Protein AF-A0AAJ2PEY5-F1 (afdb_monomer)

Secondary structure (DSSP, 8-state):
------SGGGEEEEEEEEE-TTS-EEEEEEETTTTEEEEEEE-TTS-EEEEEEEEE--HHHHHHHHHHHHHTTGGGS-EEETTSTTGGG-SEEEEEEEETTTTEEEEEEE-GGGS-HHHHHHHHHHHHHHHT------GGG--

pLDDT: mean 86.22, std 10.52, range [52.69, 97.69]

Foldseek 3Di:
DPDFDLDLVFWAKKWFKFAAPQQKIKIWIAGLPQQFIKIFTADNVRHGPDMDPTHGFDNVLSVVLSVVCVVVVVSVWDWDWPPDPPQVVARMKIWGDQDPVVNDITIIGHHLVRDDLVVSVVNLVSSCVRHVDDPDDGPSNVD

Structure (mmCIF, N/CA/C/O backbone):
data_AF-A0AAJ2PEY5-F1
#
_entry.id   AF-A0AAJ2PEY5-F1
#
loop_
_atom_site.group_PDB
_atom_site.id
_atom_site.type_symbol
_atom_site.label_atom_id
_atom_site.label_alt_id
_atom_site.label_comp_id
_atom_site.label_asym_id
_atom_site.label_entity_id
_atom_site.label_seq_id
_atom_site.pdbx_PDB_ins_code
_atom_site.Cartn_x
_atom_si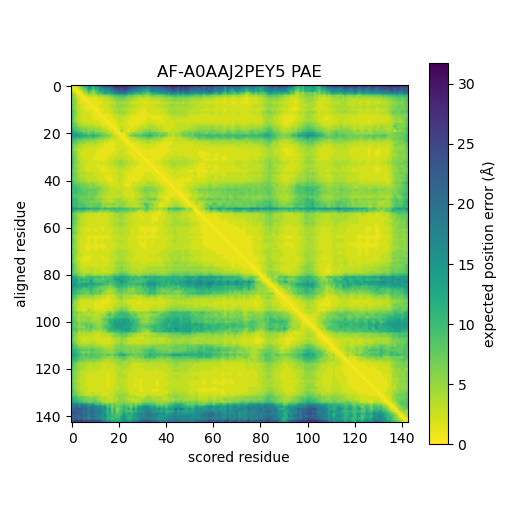te.Cartn_y
_atom_site.Cartn_z
_atom_site.occupancy
_atom_site.B_iso_or_equiv
_atom_site.auth_seq_id
_atom_site.auth_comp_id
_atom_site.auth_asym_id
_atom_site.auth_atom_id
_atom_site.pdbx_PDB_model_num
ATOM 1 N N . MET A 1 1 ? -7.067 25.158 11.181 1.00 53.16 1 MET A N 1
ATOM 2 C CA . MET A 1 1 ? -6.354 24.013 10.589 1.00 53.16 1 MET A CA 1
ATOM 3 C C . MET A 1 1 ? -6.622 22.806 11.456 1.00 53.16 1 MET A C 1
ATOM 5 O O . MET A 1 1 ? -6.300 22.853 12.639 1.00 53.16 1 MET A O 1
ATOM 9 N N . LYS A 1 2 ? -7.263 21.782 10.895 1.00 57.94 2 LYS A N 1
ATOM 10 C CA . LYS A 1 2 ? -7.335 20.458 11.515 1.00 57.94 2 LYS A CA 1
ATOM 11 C C . LYS A 1 2 ? -5.897 19.945 11.623 1.00 57.94 2 LYS A C 1
ATOM 13 O O . LYS A 1 2 ? -5.113 20.120 10.694 1.00 57.94 2 LYS A O 1
ATOM 18 N N . GLN A 1 3 ? -5.513 19.429 12.781 1.00 60.41 3 GLN A N 1
ATOM 19 C CA . GLN A 1 3 ? -4.195 18.831 12.939 1.00 60.41 3 GLN A CA 1
ATOM 20 C C . GLN A 1 3 ? -4.294 17.393 12.437 1.00 60.41 3 GLN A C 1
ATOM 22 O O . GLN A 1 3 ? -4.991 16.586 13.045 1.00 60.41 3 GLN A O 1
ATOM 27 N N . PHE A 1 4 ? -3.643 17.092 11.315 1.00 79.38 4 PHE A N 1
ATOM 28 C CA . PHE A 1 4 ? -3.563 15.729 10.801 1.00 79.38 4 PHE A CA 1
ATOM 29 C C . PHE A 1 4 ? -2.598 14.929 11.668 1.00 79.38 4 PHE A C 1
ATOM 31 O O . PHE A 1 4 ? -1.398 15.209 11.720 1.00 79.38 4 PHE A O 1
ATOM 38 N N . GLU A 1 5 ? -3.141 13.982 12.427 1.00 85.94 5 GLU A N 1
ATOM 39 C CA . GLU A 1 5 ? -2.348 13.151 13.320 1.00 85.94 5 GLU A CA 1
ATOM 40 C C . GLU A 1 5 ? -1.791 11.951 12.550 1.00 85.94 5 GLU A C 1
ATOM 42 O O . GLU A 1 5 ? -2.539 11.175 11.952 1.00 85.94 5 GLU A O 1
ATOM 47 N N . ARG A 1 6 ? -0.464 11.805 12.569 1.00 89.50 6 ARG A N 1
ATOM 48 C CA . ARG A 1 6 ? 0.267 10.730 11.892 1.00 89.50 6 ARG A CA 1
ATOM 49 C C . ARG A 1 6 ? 0.209 9.442 12.718 1.00 89.50 6 ARG A C 1
ATOM 51 O O . ARG A 1 6 ? 1.172 9.086 13.397 1.00 89.50 6 ARG A O 1
ATOM 58 N N . ILE A 1 7 ? -0.943 8.778 12.680 1.00 92.69 7 ILE A N 1
ATOM 59 C CA . ILE A 1 7 ? -1.238 7.508 13.363 1.00 92.69 7 ILE A CA 1
ATOM 60 C C . ILE A 1 7 ? -1.829 6.490 12.386 1.00 92.69 7 ILE A C 1
ATOM 62 O O . ILE A 1 7 ? -2.403 6.850 11.361 1.00 92.69 7 ILE A O 1
ATOM 66 N N . TYR A 1 8 ? -1.704 5.201 12.706 1.00 93.12 8 TYR A N 1
ATOM 67 C CA . TYR A 1 8 ? -2.114 4.112 11.813 1.00 93.12 8 TYR A CA 1
ATOM 68 C C . TYR A 1 8 ? -3.613 4.081 11.534 1.00 93.12 8 TYR A C 1
ATOM 70 O O . TYR A 1 8 ? -4.026 3.566 10.500 1.00 93.12 8 TYR A O 1
ATOM 78 N N . GLU A 1 9 ? -4.426 4.592 12.449 1.00 91.19 9 GLU A N 1
ATOM 79 C CA . GLU A 1 9 ? -5.874 4.714 12.312 1.00 91.19 9 GLU A CA 1
ATOM 80 C C . GLU A 1 9 ? -6.259 5.764 11.264 1.00 91.19 9 GLU A C 1
ATOM 82 O O . GLU A 1 9 ? -7.289 5.603 10.618 1.00 91.19 9 GLU A O 1
ATOM 87 N N . ASN A 1 10 ? -5.397 6.760 11.046 1.00 91.75 10 ASN A N 1
ATOM 88 C CA . ASN A 1 10 ? -5.580 7.822 10.058 1.00 91.75 10 ASN A CA 1
ATOM 89 C C . ASN A 1 10 ? -4.883 7.525 8.727 1.00 91.75 10 ASN A C 1
ATOM 91 O O . ASN A 1 10 ? -4.872 8.391 7.868 1.00 91.75 10 ASN A O 1
ATOM 95 N N . LEU A 1 11 ? -4.255 6.354 8.552 1.00 93.38 11 LEU A N 1
ATOM 96 C CA . LEU A 1 11 ? -3.744 5.966 7.236 1.00 93.38 11 LEU A CA 1
ATOM 97 C C . LEU A 1 11 ? -4.926 5.752 6.288 1.00 93.38 11 LEU A C 1
ATOM 99 O O . LEU A 1 11 ? -5.774 4.891 6.550 1.00 93.38 11 LEU A O 1
ATOM 103 N N . ASP A 1 12 ? -4.952 6.493 5.192 1.00 92.19 12 ASP A N 1
ATOM 104 C CA . ASP A 1 12 ? -6.065 6.488 4.245 1.00 92.19 12 ASP A CA 1
ATOM 105 C C . ASP A 1 12 ? -5.724 5.646 3.024 1.00 92.19 12 ASP A C 1
ATOM 107 O O . ASP A 1 12 ? -6.488 4.754 2.652 1.00 92.19 12 ASP A O 1
ATOM 111 N N . LEU A 1 13 ? -4.537 5.864 2.460 1.00 93.12 13 LEU A N 1
ATOM 112 C CA . LEU A 1 13 ? -4.083 5.231 1.231 1.00 93.12 13 LEU A CA 1
ATOM 113 C C . LEU A 1 13 ? -2.696 4.613 1.408 1.00 93.12 13 LEU A C 1
ATOM 115 O O . LEU A 1 13 ? -1.821 5.192 2.050 1.00 93.12 13 LEU A O 1
ATOM 119 N N . ILE A 1 14 ? -2.483 3.462 0.777 1.00 95.00 14 ILE A N 1
ATOM 120 C CA . ILE A 1 14 ? -1.162 2.894 0.504 1.00 95.00 14 ILE A CA 1
ATOM 121 C C . ILE A 1 14 ? -1.025 2.746 -1.006 1.00 95.00 14 ILE A C 1
ATOM 123 O O . ILE A 1 14 ? -1.889 2.147 -1.642 1.00 95.00 14 ILE A O 1
ATOM 127 N N . ILE A 1 15 ? 0.065 3.253 -1.567 1.00 93.25 15 ILE A N 1
ATOM 128 C CA . ILE A 1 15 ? 0.450 3.044 -2.960 1.00 93.25 15 ILE A CA 1
ATOM 129 C C . ILE A 1 15 ? 1.767 2.288 -2.955 1.00 93.25 15 ILE A C 1
ATOM 131 O O . ILE A 1 15 ? 2.765 2.750 -2.404 1.00 93.25 15 ILE A O 1
ATOM 135 N N . PHE A 1 16 ? 1.759 1.117 -3.568 1.00 91.62 16 PHE A N 1
ATOM 136 C CA . PHE A 1 16 ? 2.943 0.307 -3.765 1.00 91.62 16 PHE A CA 1
ATOM 137 C C . PHE A 1 16 ? 3.278 0.278 -5.244 1.00 91.62 16 PHE A C 1
ATOM 139 O O . PHE A 1 16 ? 2.477 -0.199 -6.051 1.00 91.62 16 PHE A O 1
ATOM 146 N N . ARG A 1 17 ? 4.465 0.765 -5.586 1.00 88.69 17 ARG A N 1
ATOM 147 C CA . ARG A 1 17 ? 4.983 0.734 -6.945 1.00 88.69 17 ARG A CA 1
ATOM 148 C C . ARG A 1 17 ? 6.069 -0.317 -7.055 1.00 88.69 17 ARG A C 1
ATOM 150 O O . ARG A 1 17 ? 6.977 -0.380 -6.227 1.00 88.69 17 ARG A O 1
ATOM 157 N N . ALA A 1 18 ? 5.996 -1.110 -8.113 1.00 85.50 18 ALA A N 1
ATOM 158 C CA . ALA A 1 18 ? 7.030 -2.072 -8.424 1.00 85.50 18 ALA A CA 1
ATOM 159 C C . ALA A 1 18 ? 7.388 -2.046 -9.908 1.00 85.50 18 ALA A C 1
ATOM 161 O O . ALA A 1 18 ? 6.529 -2.222 -10.771 1.00 85.50 18 ALA A O 1
ATOM 162 N N . ASP A 1 19 ? 8.674 -1.851 -10.189 1.00 84.12 19 ASP A N 1
ATOM 163 C CA . ASP A 1 19 ? 9.200 -1.810 -11.549 1.00 84.12 19 ASP A CA 1
ATOM 164 C C . ASP A 1 19 ? 9.690 -3.206 -11.988 1.00 84.12 19 ASP A C 1
ATOM 166 O O . ASP A 1 19 ? 10.404 -3.922 -11.269 1.00 84.12 19 ASP A O 1
ATOM 170 N N . TYR A 1 20 ? 9.295 -3.606 -13.194 1.00 80.56 20 TYR A N 1
ATOM 171 C CA . TYR A 1 20 ? 9.685 -4.852 -13.848 1.00 80.56 20 TYR A CA 1
ATOM 172 C C . TYR A 1 20 ? 11.070 -4.749 -14.502 1.00 80.56 20 TYR A C 1
ATOM 174 O O . TYR A 1 20 ? 11.636 -3.668 -14.713 1.00 80.56 20 TYR A O 1
ATOM 182 N N . ILE A 1 21 ? 11.629 -5.905 -14.882 1.00 73.50 21 ILE A N 1
ATOM 183 C CA . ILE A 1 21 ? 12.924 -5.964 -15.571 1.00 73.50 21 ILE A CA 1
ATOM 184 C C . ILE A 1 21 ? 12.853 -5.272 -16.938 1.00 73.50 21 ILE A C 1
ATOM 186 O O . ILE A 1 21 ? 13.780 -4.600 -17.402 1.00 73.50 21 ILE A O 1
ATOM 190 N N . GLU A 1 22 ? 11.721 -5.392 -17.599 1.00 78.25 22 GLU A N 1
ATOM 191 C CA . GLU A 1 22 ? 11.517 -4.875 -18.936 1.00 78.25 22 GLU A CA 1
ATOM 192 C C . GLU A 1 22 ? 11.374 -3.344 -18.967 1.00 78.25 22 GLU A C 1
ATOM 194 O O . GLU A 1 22 ? 11.420 -2.770 -20.058 1.00 78.25 22 GLU A O 1
ATOM 199 N N . GLY A 1 23 ? 11.283 -2.686 -17.803 1.00 79.44 23 GLY A N 1
ATOM 200 C CA . GLY A 1 23 ? 11.075 -1.242 -17.647 1.00 79.44 23 GLY A CA 1
ATOM 201 C C . GLY A 1 23 ? 9.605 -0.833 -17.549 1.00 79.44 23 GLY A C 1
ATOM 202 O O . GLY A 1 23 ? 9.320 0.354 -17.475 1.00 79.44 23 GLY A O 1
ATOM 203 N N . GLU A 1 24 ? 8.694 -1.802 -17.580 1.00 87.44 24 GLU A N 1
ATOM 204 C CA . GLU A 1 24 ? 7.283 -1.638 -17.214 1.00 87.44 24 GLU A CA 1
ATOM 205 C C . GLU A 1 24 ? 7.161 -1.516 -15.693 1.00 87.44 24 GLU A C 1
ATOM 207 O O . GLU A 1 24 ? 8.098 -1.854 -14.963 1.00 87.44 24 GLU A O 1
ATOM 212 N N . SER A 1 25 ? 6.005 -1.103 -15.189 1.00 88.38 25 SER A N 1
ATOM 213 C CA . SER A 1 25 ? 5.751 -1.087 -13.749 1.00 88.38 25 SER A CA 1
ATOM 214 C C . SER A 1 25 ? 4.301 -1.401 -13.421 1.00 88.38 25 SER A C 1
ATOM 216 O O . SER A 1 25 ? 3.420 -1.394 -14.281 1.00 88.38 25 SER A O 1
ATOM 218 N N . VAL A 1 26 ? 4.056 -1.727 -12.159 1.00 90.56 26 VAL A N 1
ATOM 219 C CA . VAL A 1 26 ? 2.708 -1.818 -11.613 1.00 90.56 26 VAL A CA 1
ATOM 220 C C . VAL A 1 26 ? 2.591 -0.923 -10.393 1.00 90.56 26 VAL A C 1
ATOM 222 O O . VAL A 1 26 ? 3.503 -0.856 -9.566 1.00 90.56 26 VAL A O 1
ATOM 225 N N . GLU A 1 27 ? 1.450 -0.263 -10.274 1.00 92.00 27 GLU A N 1
ATOM 226 C CA . GLU A 1 27 ? 1.041 0.453 -9.076 1.00 92.00 27 GLU A CA 1
ATOM 227 C C . GLU A 1 27 ? -0.182 -0.227 -8.476 1.00 92.00 27 GLU A C 1
ATOM 229 O O . GLU A 1 27 ? -1.211 -0.404 -9.129 1.00 92.00 27 GLU A O 1
ATOM 234 N N . VAL A 1 28 ? -0.056 -0.631 -7.217 1.00 93.75 28 VAL A N 1
ATOM 235 C CA . VAL A 1 28 ? -1.149 -1.157 -6.408 1.00 93.75 28 VAL A CA 1
ATOM 236 C C . VAL A 1 28 ? -1.534 -0.082 -5.415 1.00 93.75 28 VAL A C 1
ATOM 238 O O . VAL A 1 28 ? -0.769 0.247 -4.511 1.00 93.75 28 VAL A O 1
ATOM 241 N N . VAL A 1 29 ? -2.734 0.454 -5.580 1.00 94.31 29 VAL A N 1
ATOM 242 C CA . VAL A 1 29 ? -3.285 1.492 -4.714 1.00 94.31 29 VAL A CA 1
ATOM 243 C C . VAL A 1 29 ? -4.371 0.862 -3.856 1.00 94.31 29 VAL A C 1
ATOM 245 O O . VAL A 1 29 ? -5.280 0.208 -4.362 1.00 94.31 29 VAL A O 1
ATOM 248 N N . VAL A 1 30 ? -4.284 1.055 -2.547 1.00 96.00 30 VAL A N 1
ATOM 249 C CA . VAL A 1 30 ? -5.181 0.479 -1.547 1.00 96.00 30 VAL A CA 1
ATOM 250 C C . VAL A 1 30 ? -5.738 1.603 -0.687 1.00 96.00 30 VAL A C 1
ATOM 252 O O . VAL A 1 30 ? -4.995 2.201 0.089 1.00 96.00 30 VAL A O 1
ATOM 255 N N . SER A 1 31 ? -7.048 1.844 -0.769 1.00 94.75 31 SER A N 1
ATOM 256 C CA . SER A 1 31 ? -7.755 2.669 0.212 1.00 94.75 31 SER A CA 1
ATOM 257 C C . SER A 1 31 ? -8.070 1.821 1.440 1.00 94.75 31 SER A C 1
ATOM 259 O O . SER A 1 31 ? -8.867 0.876 1.406 1.00 94.75 31 SER A O 1
ATOM 261 N N . LEU A 1 32 ? -7.410 2.148 2.548 1.00 95.06 32 LEU A N 1
ATOM 262 C CA . LEU A 1 32 ? -7.633 1.532 3.849 1.00 95.06 32 LEU A CA 1
ATOM 263 C C . LEU A 1 32 ? -8.848 2.133 4.567 1.00 95.06 32 LEU A C 1
ATOM 265 O O . LEU A 1 32 ? -9.328 1.522 5.529 1.00 95.06 32 LEU A O 1
ATOM 269 N N . ASN A 1 33 ? -9.302 3.322 4.160 1.00 91.38 33 ASN A N 1
ATOM 270 C CA . ASN A 1 33 ? -10.489 3.973 4.713 1.00 91.38 33 ASN A CA 1
ATOM 271 C C . ASN A 1 33 ? -11.769 3.515 3.995 1.00 91.38 33 ASN A C 1
ATOM 273 O O . ASN A 1 33 ? -12.722 3.089 4.645 1.00 91.38 33 ASN A O 1
ATOM 277 N N . ASP A 1 34 ? -11.748 3.487 2.661 1.00 92.81 34 ASP A N 1
ATOM 278 C CA . ASP A 1 34 ? -12.911 3.125 1.835 1.00 92.81 34 ASP A CA 1
ATOM 279 C C . ASP A 1 34 ? -12.955 1.638 1.465 1.00 92.81 34 ASP A C 1
ATOM 281 O O . ASP A 1 34 ? -13.900 1.166 0.833 1.00 92.81 34 ASP A O 1
ATOM 285 N N . TYR A 1 35 ? -11.938 0.877 1.878 1.00 95.31 35 TYR A N 1
ATOM 286 C CA . TYR A 1 35 ? -11.848 -0.570 1.697 1.00 95.31 35 TYR A CA 1
ATOM 287 C C . TYR A 1 35 ? -11.929 -1.001 0.226 1.00 95.31 35 TYR A C 1
ATOM 289 O O . TYR A 1 35 ? -12.678 -1.918 -0.113 1.00 95.31 35 TYR A O 1
ATOM 297 N N . TYR A 1 36 ? -11.139 -0.386 -0.649 1.00 95.88 36 TYR A N 1
ATOM 298 C CA . TYR A 1 36 ? -10.997 -0.821 -2.040 1.00 95.88 36 TYR A CA 1
ATOM 299 C C . TYR A 1 36 ? -9.533 -0.820 -2.476 1.00 95.88 36 TYR A C 1
ATOM 301 O O . TYR A 1 36 ? -8.685 -0.189 -1.846 1.00 95.88 36 TYR A O 1
ATOM 309 N N . TYR A 1 37 ? -9.240 -1.518 -3.568 1.00 96.31 37 TYR A N 1
ATOM 310 C CA . TYR A 1 37 ? -7.968 -1.391 -4.269 1.00 96.31 37 TYR A CA 1
ATOM 311 C C . TYR A 1 37 ? -8.170 -1.124 -5.756 1.00 96.31 37 TYR A C 1
ATOM 313 O O . TYR A 1 37 ? -9.232 -1.403 -6.320 1.00 96.31 37 TYR A O 1
ATOM 321 N N . LEU A 1 38 ? -7.118 -0.616 -6.383 1.00 94.88 38 LEU A N 1
ATOM 322 C CA . LEU A 1 38 ? -6.930 -0.635 -7.823 1.00 94.88 38 LEU A CA 1
ATOM 323 C C . LEU A 1 38 ? -5.500 -1.076 -8.149 1.00 94.88 38 LEU A C 1
ATOM 325 O O . LEU A 1 38 ? -4.589 -0.939 -7.329 1.00 94.88 38 LEU A O 1
ATOM 329 N N . ILE A 1 39 ? -5.322 -1.639 -9.336 1.00 93.88 39 ILE A N 1
ATOM 330 C CA . ILE A 1 39 ? -4.026 -2.049 -9.876 1.00 93.88 39 ILE A CA 1
ATOM 331 C C . ILE A 1 39 ? -3.883 -1.391 -11.238 1.00 93.88 39 ILE A C 1
ATOM 333 O O . ILE A 1 39 ? -4.777 -1.537 -12.068 1.00 93.88 39 ILE A O 1
ATOM 337 N N . GLN A 1 40 ? -2.772 -0.709 -11.481 1.00 93.31 40 GLN A N 1
ATOM 338 C CA . GLN A 1 40 ? -2.445 -0.101 -12.766 1.00 93.31 40 GLN A CA 1
ATOM 339 C C . GLN A 1 40 ? -1.161 -0.705 -13.304 1.00 93.31 40 GLN A C 1
ATOM 341 O O . GLN A 1 40 ? -0.127 -0.650 -12.647 1.00 93.31 40 GLN A O 1
ATOM 346 N N . TYR A 1 41 ? -1.228 -1.265 -14.505 1.00 91.25 41 TYR A N 1
ATOM 347 C CA . TYR A 1 41 ? -0.068 -1.743 -15.245 1.00 91.25 41 TYR A CA 1
ATOM 348 C C . TYR A 1 41 ? 0.363 -0.650 -16.214 1.00 91.25 41 TYR A C 1
ATOM 350 O O . TYR A 1 41 ? -0.433 -0.202 -17.045 1.00 91.25 41 TYR A O 1
ATOM 358 N N . MET A 1 42 ? 1.607 -0.210 -16.083 1.00 91.06 42 MET A N 1
ATOM 359 C CA . MET A 1 42 ? 2.176 0.893 -16.840 1.00 91.06 42 MET A CA 1
ATOM 360 C C . MET A 1 42 ? 3.254 0.404 -17.800 1.00 91.06 42 MET A C 1
ATOM 362 O O . MET A 1 42 ? 4.109 -0.412 -17.443 1.00 91.06 42 MET A O 1
ATOM 366 N N . ASP A 1 43 ? 3.239 0.958 -19.010 1.00 90.06 43 ASP A N 1
ATOM 367 C CA . ASP A 1 43 ? 4.296 0.744 -19.988 1.00 90.06 43 ASP A CA 1
ATOM 368 C C . ASP A 1 43 ? 5.606 1.439 -19.579 1.00 90.06 43 ASP A C 1
ATOM 370 O O . ASP A 1 43 ? 5.703 2.196 -18.611 1.00 90.06 43 ASP A O 1
ATOM 374 N N . LYS A 1 44 ? 6.639 1.248 -20.401 1.00 88.06 44 LYS A N 1
ATOM 375 C CA . LYS A 1 44 ? 7.973 1.849 -20.216 1.00 88.06 44 LYS A CA 1
ATOM 376 C C . LYS A 1 44 ? 7.996 3.379 -20.296 1.00 88.06 44 LYS A C 1
ATOM 378 O O . LYS A 1 44 ? 9.045 3.988 -20.087 1.00 88.06 44 LYS A O 1
ATOM 383 N N . LYS A 1 45 ? 6.888 4.003 -20.696 1.00 87.75 45 LYS A N 1
ATOM 384 C CA . LYS A 1 45 ? 6.707 5.456 -20.777 1.00 87.75 45 LYS A CA 1
ATOM 385 C C . LYS A 1 45 ? 5.863 5.984 -19.612 1.00 87.75 45 LYS A C 1
ATOM 387 O O . LYS A 1 45 ? 5.629 7.190 -19.568 1.00 87.75 45 LYS A O 1
ATOM 392 N N . GLY A 1 46 ? 5.432 5.117 -18.693 1.00 84.56 46 GLY A N 1
ATOM 393 C CA . GLY A 1 46 ? 4.557 5.461 -17.575 1.00 84.56 46 GLY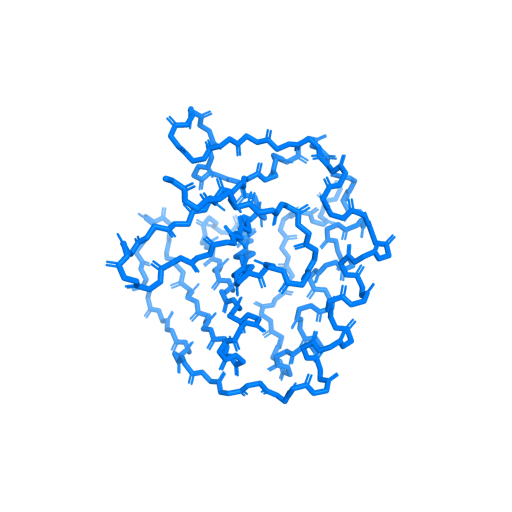 A CA 1
ATOM 394 C C . GLY A 1 46 ? 3.094 5.652 -17.981 1.00 84.56 46 GLY A C 1
ATOM 395 O O . GLY A 1 46 ? 2.350 6.318 -17.267 1.00 84.56 46 GLY A O 1
ATOM 396 N N . LEU A 1 47 ? 2.675 5.137 -19.140 1.00 89.69 47 LEU A N 1
ATOM 397 C CA . LEU A 1 47 ? 1.281 5.171 -19.574 1.00 89.69 47 LEU A CA 1
ATOM 398 C C . LEU A 1 47 ? 0.562 3.915 -19.087 1.00 89.69 47 LEU A C 1
ATOM 400 O O . LEU A 1 47 ? 1.059 2.808 -19.270 1.00 89.69 47 LEU A O 1
ATOM 404 N N . VAL A 1 48 ? -0.627 4.084 -18.507 1.00 90.31 48 VAL A N 1
ATOM 405 C CA . VAL A 1 48 ? -1.467 2.958 -18.078 1.00 90.31 48 VAL A CA 1
ATOM 406 C C . VAL A 1 48 ? -1.950 2.183 -19.308 1.00 90.31 48 VAL A C 1
ATOM 408 O O . VAL A 1 48 ? -2.683 2.723 -20.137 1.00 90.31 48 VAL A O 1
ATOM 411 N N . GLU A 1 49 ? -1.555 0.915 -19.418 1.00 91.62 49 GLU A N 1
ATOM 412 C CA . GLU A 1 49 ? -2.001 -0.000 -20.479 1.00 91.62 49 GLU A CA 1
ATOM 413 C C . GLU A 1 49 ? -3.191 -0.856 -20.045 1.00 91.62 49 GLU A C 1
ATOM 415 O O . GLU A 1 49 ? -4.027 -1.227 -20.870 1.00 91.62 49 GLU A O 1
ATOM 420 N N . ASN A 1 50 ? -3.270 -1.182 -18.753 1.00 88.12 50 ASN A N 1
ATOM 421 C CA . ASN A 1 50 ? -4.335 -2.003 -18.195 1.00 88.12 50 ASN A CA 1
ATOM 422 C C . ASN A 1 50 ? -4.586 -1.646 -16.727 1.00 88.12 50 ASN A C 1
ATOM 424 O O . ASN A 1 50 ? -3.657 -1.265 -16.012 1.00 88.12 50 ASN A O 1
ATOM 428 N N . SER A 1 51 ? -5.823 -1.815 -16.264 1.00 90.19 51 SER A N 1
ATOM 429 C CA . SER A 1 51 ? -6.189 -1.574 -14.874 1.00 90.19 51 SER A CA 1
ATOM 430 C C . SER A 1 51 ? -7.227 -2.562 -14.346 1.00 90.19 51 SER A C 1
ATOM 432 O O . SER A 1 51 ? -8.080 -3.080 -15.068 1.00 90.19 51 SER A O 1
ATOM 434 N N . VAL A 1 52 ? -7.144 -2.819 -13.044 1.00 87.50 52 VAL A N 1
ATOM 435 C CA . VAL A 1 52 ? -8.231 -3.380 -12.242 1.00 87.50 52 VAL A CA 1
ATOM 436 C C . VAL A 1 52 ? -8.688 -2.263 -11.329 1.00 87.50 52 VAL A C 1
ATOM 438 O O . VAL A 1 52 ? -7.931 -1.863 -10.453 1.00 87.50 52 VAL A O 1
ATOM 441 N N . ASP A 1 53 ? -9.902 -1.763 -11.522 1.00 86.69 53 ASP A N 1
ATOM 442 C CA . ASP A 1 53 ? -10.337 -0.538 -10.854 1.00 86.69 53 ASP A CA 1
ATOM 443 C C . ASP A 1 53 ? -11.365 -0.804 -9.750 1.00 86.69 53 ASP A C 1
ATOM 445 O O . ASP A 1 53 ? -12.308 -1.579 -9.922 1.00 86.69 53 ASP A O 1
ATOM 449 N N . TYR A 1 54 ? -11.176 -0.125 -8.615 1.00 85.25 54 TYR A N 1
ATOM 450 C CA . TYR A 1 54 ? -12.127 -0.010 -7.502 1.00 85.25 54 TYR A CA 1
ATOM 451 C C . TYR A 1 54 ? -12.736 -1.339 -7.031 1.00 85.25 54 TYR A C 1
ATOM 453 O O . TYR A 1 54 ? -13.948 -1.467 -6.840 1.00 85.25 54 TYR A O 1
ATOM 461 N N . THR A 1 55 ? -11.891 -2.347 -6.815 1.00 94.56 55 THR A N 1
ATOM 462 C CA . THR A 1 55 ? -12.346 -3.646 -6.313 1.00 94.56 55 THR A CA 1
ATOM 463 C C . THR A 1 55 ? -12.467 -3.622 -4.783 1.00 94.56 55 THR A C 1
ATOM 465 O O . THR A 1 55 ? -11.504 -3.262 -4.102 1.00 94.56 55 THR A O 1
ATOM 468 N N . PRO A 1 56 ? -13.621 -4.015 -4.207 1.00 96.31 56 PRO A N 1
ATOM 469 C CA . PRO A 1 56 ? -13.818 -4.002 -2.760 1.00 96.31 56 PRO A CA 1
ATOM 470 C C . PRO A 1 56 ? -12.900 -4.972 -2.006 1.00 96.31 56 PRO A C 1
ATOM 472 O O . PRO A 1 56 ? -12.686 -6.112 -2.420 1.00 96.31 56 PRO A O 1
ATOM 475 N N . ILE A 1 57 ? -12.457 -4.559 -0.821 1.00 96.75 57 ILE A N 1
ATOM 476 C CA . ILE A 1 57 ? -11.663 -5.345 0.122 1.00 96.75 57 ILE A CA 1
ATOM 477 C C . ILE A 1 57 ? -12.509 -5.657 1.354 1.00 96.75 57 ILE A C 1
ATOM 479 O O . ILE A 1 57 ? -13.251 -4.831 1.885 1.00 96.75 57 ILE A O 1
ATOM 483 N N . ARG A 1 58 ? -12.362 -6.868 1.892 1.00 96.06 58 ARG A N 1
ATOM 484 C CA . ARG A 1 58 ? -12.972 -7.208 3.182 1.00 96.06 58 ARG A CA 1
ATOM 485 C C . ARG A 1 58 ? -12.339 -6.380 4.303 1.00 96.06 58 ARG A C 1
ATOM 487 O O . ARG A 1 58 ? -11.135 -6.475 4.533 1.00 96.06 58 ARG A O 1
ATOM 494 N N . ILE A 1 59 ? -13.167 -5.703 5.101 1.00 95.25 59 ILE A N 1
ATOM 495 C CA . ILE A 1 59 ? -12.745 -4.920 6.282 1.00 95.25 59 ILE A CA 1
ATOM 496 C C . ILE A 1 59 ? -11.807 -5.719 7.202 1.00 95.25 59 ILE A C 1
ATOM 498 O O . ILE A 1 59 ? -10.831 -5.189 7.725 1.00 95.25 59 ILE A O 1
ATOM 502 N N . SER A 1 60 ? -12.069 -7.016 7.404 1.00 96.38 60 SER A N 1
ATOM 503 C CA . SER A 1 60 ? -11.222 -7.870 8.247 1.00 96.38 60 SER A CA 1
ATOM 504 C C . SER A 1 60 ? -9.806 -8.057 7.700 1.00 96.38 60 SER A C 1
ATOM 506 O O . SER A 1 60 ? -8.878 -8.213 8.491 1.00 96.38 60 SER A O 1
ATOM 508 N N . LYS A 1 61 ? -9.619 -8.022 6.377 1.00 97.00 61 LYS A N 1
ATOM 509 C CA . LYS A 1 61 ? -8.294 -8.058 5.756 1.00 97.00 61 LYS A CA 1
ATOM 510 C C . LYS A 1 61 ? -7.579 -6.720 5.888 1.00 97.00 61 LYS A C 1
ATOM 512 O O . LYS A 1 61 ? -6.423 -6.719 6.284 1.00 97.00 61 LYS A O 1
ATOM 517 N N . VAL A 1 62 ? -8.281 -5.603 5.682 1.00 96.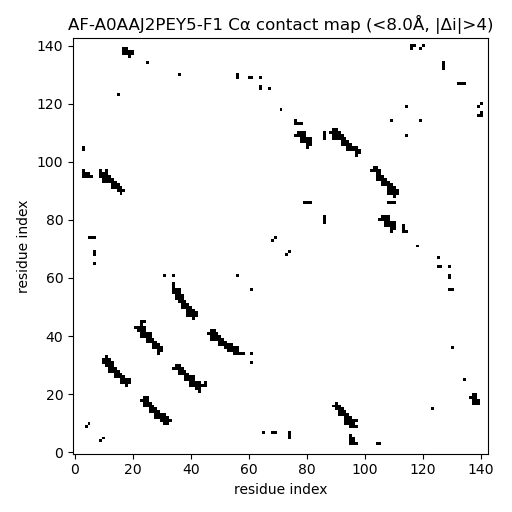81 62 VAL A N 1
ATOM 518 C CA . VAL A 1 62 ? -7.720 -4.259 5.918 1.00 96.81 62 VAL A CA 1
ATOM 519 C C . VAL A 1 62 ? -7.259 -4.104 7.366 1.00 96.81 62 VAL A C 1
ATOM 521 O O . VAL A 1 62 ? -6.155 -3.631 7.609 1.00 96.81 62 VAL A O 1
ATOM 524 N N . LYS A 1 63 ? -8.044 -4.583 8.341 1.00 96.06 63 LYS A N 1
ATOM 525 C CA . LYS A 1 63 ? -7.632 -4.598 9.754 1.00 96.06 63 LYS A CA 1
ATOM 526 C C . LYS A 1 63 ? -6.340 -5.386 9.973 1.00 96.06 63 LYS A C 1
ATOM 528 O O . LYS A 1 63 ? -5.437 -4.877 10.621 1.00 96.06 63 LYS A O 1
ATOM 533 N N . LYS A 1 64 ? -6.232 -6.597 9.415 1.00 97.06 64 LYS A N 1
ATOM 534 C CA . LYS A 1 64 ? -4.997 -7.398 9.500 1.00 97.06 64 LYS A CA 1
ATOM 535 C C . LYS A 1 64 ? -3.810 -6.683 8.861 1.00 97.06 64 LYS A C 1
ATOM 537 O O . LYS A 1 64 ? -2.735 -6.667 9.445 1.00 97.06 64 LYS A O 1
ATOM 542 N N . PHE A 1 65 ? -4.022 -6.063 7.704 1.00 97.31 65 PHE A N 1
ATOM 543 C CA . PHE A 1 65 ? -2.977 -5.324 7.013 1.00 97.31 65 PHE A CA 1
ATOM 544 C C . PHE A 1 65 ? -2.516 -4.099 7.813 1.00 97.31 65 PHE A C 1
ATOM 546 O O . PHE A 1 65 ? -1.319 -3.902 7.967 1.00 97.31 65 PHE A O 1
ATOM 553 N N . ARG A 1 66 ? -3.429 -3.333 8.430 1.00 96.50 66 ARG A N 1
ATOM 554 C CA . ARG A 1 66 ? -3.060 -2.238 9.350 1.00 96.50 66 ARG A CA 1
ATOM 555 C C . ARG A 1 66 ? -2.219 -2.730 10.532 1.00 96.50 66 ARG A C 1
ATOM 557 O O . ARG A 1 66 ? -1.255 -2.066 10.897 1.00 96.50 66 ARG A O 1
ATOM 564 N N . GLU A 1 67 ? -2.545 -3.886 11.111 1.00 97.69 67 GLU A N 1
ATOM 565 C CA . GLU A 1 67 ? -1.725 -4.485 12.176 1.00 97.69 67 GLU A CA 1
ATOM 566 C C . GLU A 1 67 ? -0.334 -4.900 11.675 1.00 97.69 67 GLU A C 1
ATOM 568 O O . GLU A 1 67 ? 0.655 -4.677 12.369 1.00 97.69 67 GLU A O 1
ATOM 573 N N . PHE A 1 68 ? -0.223 -5.400 10.444 1.00 97.31 68 PHE A N 1
ATOM 574 C CA . PHE A 1 68 ? 1.075 -5.629 9.809 1.00 97.31 68 PHE A CA 1
ATOM 575 C C . PHE A 1 68 ? 1.866 -4.321 9.608 1.00 97.31 68 PHE A C 1
ATOM 577 O O . PHE A 1 68 ? 3.052 -4.271 9.929 1.00 97.31 68 PHE A O 1
ATOM 584 N N . LEU A 1 69 ? 1.226 -3.234 9.155 1.00 95.81 69 LEU A N 1
ATOM 585 C CA . LEU A 1 69 ? 1.886 -1.925 9.020 1.00 95.81 69 LEU A CA 1
ATOM 586 C C . LEU A 1 69 ? 2.418 -1.405 10.367 1.00 95.81 69 LEU A C 1
ATOM 588 O O . LEU A 1 69 ? 3.508 -0.827 10.421 1.00 95.81 69 LEU A O 1
ATOM 592 N N . LYS A 1 70 ? 1.673 -1.644 11.455 1.00 96.25 70 LYS A N 1
ATOM 593 C CA . LYS A 1 70 ? 2.111 -1.371 12.834 1.00 96.25 70 LYS A CA 1
ATOM 594 C C . LYS A 1 70 ? 3.316 -2.220 13.224 1.00 96.25 70 LYS A C 1
ATOM 596 O O . LYS A 1 70 ? 4.264 -1.691 13.798 1.00 96.25 70 LYS A O 1
ATOM 601 N N . GLU A 1 71 ? 3.296 -3.512 12.901 1.00 96.38 71 GLU A N 1
ATOM 602 C CA . GLU A 1 71 ? 4.382 -4.455 13.194 1.00 96.38 71 GLU A CA 1
ATOM 603 C C . GLU A 1 71 ? 5.704 -4.027 12.544 1.00 96.38 71 GLU A C 1
ATOM 605 O O . GLU A 1 71 ? 6.738 -4.000 13.212 1.00 96.38 71 GLU A O 1
ATOM 610 N N . ILE A 1 72 ? 5.675 -3.639 11.264 1.00 94.06 72 ILE A N 1
ATOM 611 C CA . ILE A 1 72 ? 6.870 -3.162 10.545 1.00 94.06 72 ILE A CA 1
ATOM 612 C C . ILE A 1 72 ? 7.256 -1.723 10.904 1.00 94.06 72 ILE A C 1
ATOM 614 O O . ILE A 1 72 ? 8.275 -1.223 10.424 1.00 94.06 72 ILE A O 1
ATOM 618 N N . LYS A 1 73 ? 6.449 -1.065 11.744 1.00 94.00 73 LYS A N 1
ATOM 619 C CA . LYS A 1 73 ? 6.629 0.315 12.187 1.00 94.00 73 LYS A CA 1
ATOM 620 C C . LYS A 1 73 ? 6.739 1.294 11.019 1.00 94.00 73 LYS A C 1
ATOM 622 O O . LYS A 1 73 ? 7.622 2.146 11.028 1.00 94.00 73 LYS A O 1
ATOM 627 N N . LEU A 1 74 ? 5.850 1.185 10.025 1.00 93.25 74 LEU A N 1
ATOM 628 C CA . LEU A 1 74 ? 5.879 2.027 8.818 1.00 93.25 74 LEU A CA 1
ATOM 629 C C . LEU A 1 74 ? 6.012 3.521 9.156 1.00 93.25 74 LEU A C 1
ATOM 631 O O . LEU A 1 74 ? 6.811 4.232 8.556 1.00 93.25 74 LEU A O 1
ATOM 635 N N . LEU A 1 75 ? 5.270 3.997 10.160 1.00 92.56 75 LEU A N 1
ATOM 636 C CA . LEU A 1 75 ? 5.310 5.404 10.564 1.00 92.56 75 LEU A CA 1
ATOM 637 C C . LEU A 1 75 ? 6.617 5.795 11.278 1.00 92.56 75 LEU A C 1
ATOM 639 O O . LEU A 1 75 ? 6.854 6.966 11.518 1.00 92.56 75 LEU A O 1
ATOM 643 N N . GLU A 1 76 ? 7.508 4.880 11.633 1.00 91.62 76 GLU A N 1
ATOM 644 C CA . GLU A 1 76 ? 8.831 5.237 12.171 1.00 91.62 76 GLU A CA 1
ATOM 645 C C . GLU A 1 76 ? 9.889 5.378 11.064 1.00 91.62 76 GLU A C 1
ATOM 647 O O . GLU A 1 76 ? 11.017 5.785 11.341 1.00 91.62 76 GLU A O 1
ATOM 652 N N . TRP A 1 77 ? 9.550 5.044 9.815 1.00 90.38 77 TRP A N 1
ATOM 653 C CA . TRP A 1 77 ? 10.503 5.056 8.710 1.00 90.38 77 TRP A CA 1
ATOM 654 C C . TRP A 1 77 ? 10.848 6.480 8.265 1.00 90.38 77 TRP A C 1
ATOM 656 O O . TRP A 1 77 ? 10.008 7.381 8.367 1.00 90.38 77 TRP A O 1
ATOM 666 N N . PRO A 1 78 ? 12.073 6.700 7.751 1.00 88.94 78 PRO A N 1
ATOM 667 C CA . PRO A 1 78 ? 12.425 7.970 7.145 1.00 88.94 78 PRO A CA 1
ATOM 668 C C . PRO A 1 78 ? 11.651 8.137 5.833 1.00 88.94 78 PRO A C 1
ATOM 670 O O . PRO A 1 78 ? 11.729 7.299 4.934 1.00 88.94 78 PRO A O 1
ATOM 673 N N . THR A 1 79 ? 10.906 9.233 5.738 1.00 90.75 79 THR A N 1
ATOM 674 C CA . THR A 1 79 ? 10.084 9.583 4.579 1.00 90.75 79 THR A CA 1
ATOM 675 C C . THR A 1 79 ? 10.429 10.973 4.062 1.00 90.75 79 THR A C 1
ATOM 677 O O . THR A 1 79 ? 10.990 11.811 4.775 1.00 90.75 79 THR A O 1
ATOM 680 N N . ILE A 1 80 ? 10.084 11.219 2.803 1.00 89.00 80 ILE A N 1
ATOM 681 C CA . ILE A 1 80 ? 10.049 12.552 2.197 1.00 89.00 80 ILE A CA 1
ATOM 682 C C . ILE A 1 80 ? 8.593 12.952 1.957 1.00 89.00 80 ILE A C 1
ATOM 684 O O . ILE A 1 80 ? 7.727 12.087 1.803 1.00 89.00 80 ILE A O 1
ATOM 688 N N . LYS A 1 81 ? 8.307 14.254 1.938 1.00 84.75 81 LYS A N 1
ATOM 689 C CA . LYS A 1 81 ? 6.951 14.748 1.667 1.00 84.75 81 LYS A CA 1
ATOM 690 C C . LYS A 1 81 ? 6.730 14.880 0.165 1.00 84.75 81 LYS A C 1
ATOM 692 O O . LYS A 1 81 ? 7.665 15.186 -0.580 1.00 84.75 81 LYS A O 1
ATOM 697 N N . ILE A 1 82 ? 5.487 14.700 -0.285 1.00 77.25 82 ILE A N 1
ATOM 698 C CA . ILE A 1 82 ? 5.139 15.011 -1.676 1.00 77.25 82 ILE A CA 1
ATOM 699 C C . ILE A 1 82 ? 5.428 16.491 -1.967 1.00 77.25 82 ILE A C 1
ATOM 701 O O . ILE A 1 82 ? 5.064 17.384 -1.203 1.00 77.25 82 ILE A O 1
ATOM 705 N N . GLY A 1 83 ? 6.135 16.726 -3.076 1.00 69.50 83 GLY A N 1
ATOM 706 C CA . GLY A 1 83 ? 6.672 18.031 -3.477 1.00 69.50 83 GLY A CA 1
ATOM 707 C C . GLY A 1 83 ? 8.205 18.095 -3.499 1.00 69.50 83 GLY A C 1
ATOM 708 O O . GLY A 1 83 ? 8.763 18.947 -4.195 1.00 69.50 83 GLY A O 1
ATOM 709 N N . ASP A 1 84 ? 8.891 17.172 -2.818 1.00 67.12 84 ASP A N 1
ATOM 710 C CA . ASP A 1 84 ? 10.355 17.061 -2.838 1.00 67.12 84 ASP A CA 1
ATOM 711 C C . ASP A 1 84 ? 10.862 16.330 -4.097 1.00 67.12 84 ASP A C 1
ATOM 713 O O . ASP A 1 84 ? 10.173 15.501 -4.678 1.00 67.12 84 ASP A O 1
ATOM 717 N N . LYS A 1 85 ? 12.089 16.588 -4.567 1.00 68.44 85 LYS A N 1
ATOM 718 C CA . LYS A 1 85 ? 12.638 15.840 -5.719 1.00 68.44 85 LYS A CA 1
ATOM 719 C C . LYS A 1 85 ? 12.877 14.368 -5.354 1.00 68.44 85 LYS A C 1
ATOM 721 O O . LYS A 1 85 ? 13.508 14.093 -4.342 1.00 68.44 85 LYS A O 1
ATOM 726 N N . GLY A 1 86 ? 12.460 13.448 -6.229 1.00 64.56 86 GLY A N 1
ATOM 727 C CA . GLY A 1 86 ? 12.724 12.005 -6.100 1.00 64.56 86 GLY A CA 1
ATOM 728 C C . GLY A 1 86 ? 11.573 11.168 -5.532 1.00 64.56 86 GLY A C 1
ATOM 729 O O . GLY A 1 86 ? 11.708 9.954 -5.458 1.00 64.56 86 GLY A O 1
ATOM 730 N N . TYR A 1 87 ? 10.434 11.774 -5.170 1.00 73.81 87 TYR A N 1
ATOM 731 C CA . TYR A 1 87 ? 9.279 11.012 -4.670 1.00 73.81 87 TYR A CA 1
ATOM 732 C C . TYR A 1 87 ? 8.588 10.158 -5.741 1.00 73.81 87 TYR A C 1
ATOM 734 O O . TYR A 1 87 ? 8.019 9.128 -5.407 1.00 73.81 87 TYR A O 1
ATOM 742 N N . TYR A 1 88 ? 8.642 10.571 -7.013 1.00 69.69 88 TYR A N 1
ATOM 743 C CA . TYR A 1 88 ? 7.979 9.874 -8.124 1.00 69.69 88 TYR A CA 1
ATOM 744 C C . TYR A 1 88 ? 8.487 8.448 -8.345 1.00 69.69 88 TYR A C 1
ATOM 746 O O . TYR A 1 88 ? 7.775 7.631 -8.918 1.00 69.69 88 TYR A O 1
ATOM 754 N N . ASP A 1 89 ? 9.705 8.162 -7.888 1.00 74.94 89 ASP A N 1
ATOM 755 C CA . ASP A 1 89 ? 10.311 6.843 -8.012 1.00 74.94 89 ASP A CA 1
ATOM 756 C C . ASP A 1 89 ? 10.100 6.007 -6.738 1.00 74.94 89 ASP A C 1
ATOM 758 O O . ASP A 1 89 ? 10.473 4.844 -6.698 1.00 74.94 89 ASP A O 1
ATOM 762 N N . ALA A 1 90 ? 9.506 6.55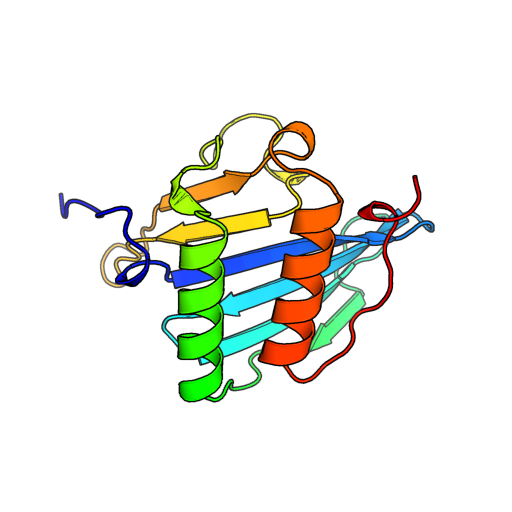9 -5.674 1.00 84.75 90 ALA A N 1
ATOM 763 C CA . ALA A 1 90 ? 9.398 5.865 -4.397 1.00 84.75 90 ALA A CA 1
ATOM 764 C C . ALA A 1 90 ? 8.558 4.576 -4.506 1.00 84.75 90 ALA A C 1
ATOM 766 O O . ALA A 1 90 ? 7.432 4.609 -5.005 1.00 84.75 90 ALA A O 1
ATOM 767 N N . PRO A 1 91 ? 9.047 3.440 -3.980 1.00 86.31 91 PRO A N 1
ATOM 768 C CA . PRO A 1 91 ? 8.333 2.168 -4.086 1.00 86.31 91 PRO A CA 1
ATOM 769 C C . PRO A 1 91 ? 7.134 2.044 -3.150 1.00 86.31 91 PRO A C 1
ATOM 771 O O . PRO A 1 91 ? 6.285 1.172 -3.334 1.00 86.31 91 PRO A O 1
ATOM 774 N N . LEU A 1 92 ? 7.072 2.881 -2.117 1.00 90.94 92 LEU A N 1
ATOM 775 C CA . LEU A 1 92 ? 5.965 2.909 -1.181 1.00 90.94 92 LEU A CA 1
ATOM 776 C C . LEU A 1 92 ? 5.628 4.358 -0.850 1.00 90.94 92 LEU A C 1
ATOM 778 O O . LEU A 1 92 ? 6.474 5.114 -0.372 1.00 90.94 92 LEU A O 1
ATOM 782 N N . ILE A 1 93 ? 4.375 4.719 -1.081 1.00 92.25 93 ILE A N 1
ATOM 783 C CA . ILE A 1 93 ? 3.791 6.004 -0.718 1.00 92.25 93 ILE A CA 1
ATOM 784 C C . ILE A 1 93 ? 2.589 5.707 0.173 1.00 92.25 93 ILE A C 1
ATOM 786 O O . ILE A 1 93 ? 1.885 4.712 -0.017 1.00 92.25 93 ILE A O 1
ATOM 790 N N . PHE A 1 94 ? 2.354 6.547 1.168 1.00 92.75 94 PHE A N 1
ATOM 791 C CA . PHE A 1 94 ? 1.161 6.461 1.993 1.00 92.75 94 PHE A CA 1
ATOM 792 C C . PHE A 1 94 ? 0.614 7.843 2.305 1.00 92.75 94 PHE A C 1
ATOM 794 O O . PHE A 1 94 ? 1.373 8.806 2.415 1.00 92.75 94 PHE A O 1
ATOM 801 N N . SER A 1 95 ? -0.701 7.916 2.477 1.00 91.19 95 SER A N 1
ATOM 802 C CA . SER A 1 95 ? -1.387 9.139 2.872 1.00 91.19 95 SER A CA 1
ATOM 803 C C . SER A 1 95 ? -2.057 8.983 4.228 1.00 91.19 95 SER A C 1
ATOM 805 O O . SER A 1 95 ? -2.437 7.877 4.637 1.00 91.19 95 SER A O 1
ATOM 807 N N . TYR A 1 96 ? -2.178 10.093 4.947 1.00 89.81 96 TYR A N 1
ATOM 808 C CA . TYR A 1 96 ? -2.928 10.138 6.191 1.00 89.81 96 TYR A CA 1
ATOM 809 C C . TYR A 1 96 ? -3.604 11.478 6.429 1.00 89.81 96 TYR A C 1
ATOM 811 O O . TYR A 1 96 ? -3.131 12.536 6.000 1.00 89.81 96 TYR A O 1
ATOM 819 N N . GLY A 1 97 ? -4.673 11.412 7.218 1.00 84.50 97 GLY A N 1
ATOM 820 C CA . GLY A 1 97 ? -5.430 12.581 7.626 1.00 84.50 97 GLY A CA 1
ATOM 821 C C . GLY A 1 97 ? -6.127 13.239 6.445 1.00 84.50 97 GLY A C 1
ATOM 822 O O . GLY A 1 97 ? -6.109 14.455 6.348 1.00 84.50 97 GLY A O 1
ATOM 823 N N . TYR A 1 98 ? -6.710 12.470 5.536 1.00 83.56 98 TYR A N 1
ATOM 824 C CA . TYR A 1 98 ? -7.511 13.033 4.463 1.00 83.56 98 TYR A CA 1
ATOM 825 C C . TYR A 1 98 ? -8.740 13.765 5.030 1.00 83.56 98 TYR A C 1
ATOM 827 O O . TYR A 1 98 ? -9.502 13.226 5.839 1.00 83.56 98 TYR A O 1
ATOM 835 N N . ASP A 1 99 ? -8.919 15.019 4.627 1.00 81.00 99 ASP A N 1
ATOM 836 C CA . ASP A 1 99 ? -10.091 15.838 4.903 1.00 81.00 99 ASP A CA 1
ATOM 837 C C . ASP A 1 99 ? -10.925 15.982 3.629 1.00 81.00 99 ASP A C 1
ATOM 839 O O . ASP A 1 99 ? -10.521 16.665 2.690 1.00 81.00 99 ASP A O 1
ATOM 843 N N . GLU A 1 100 ? -12.104 15.360 3.615 1.00 77.38 100 GLU A N 1
ATOM 844 C CA . GLU A 1 100 ? -13.028 15.409 2.477 1.00 77.38 100 GLU A CA 1
ATOM 845 C C . GLU A 1 100 ? -13.517 16.830 2.147 1.00 77.38 100 GLU A C 1
ATOM 847 O O . GLU A 1 100 ? -13.777 17.119 0.984 1.00 77.38 100 GLU A O 1
ATOM 852 N N . GLU A 1 101 ? -13.655 17.731 3.130 1.00 81.69 101 GLU A N 1
ATOM 853 C CA . GLU A 1 101 ? -14.160 19.093 2.885 1.00 81.69 101 GLU A CA 1
ATOM 854 C C . GLU A 1 101 ? -13.100 19.983 2.234 1.00 81.69 101 GLU A C 1
ATOM 856 O O . GLU A 1 101 ? -13.428 20.864 1.437 1.00 81.69 101 GLU A O 1
ATOM 861 N N . ALA A 1 102 ? -11.837 19.778 2.606 1.00 81.06 102 ALA A N 1
ATOM 862 C CA . ALA A 1 102 ? -10.707 20.508 2.043 1.00 81.06 102 ALA A CA 1
ATOM 863 C C . ALA A 1 102 ? -10.095 19.809 0.818 1.00 81.06 102 ALA A C 1
ATOM 865 O O . ALA A 1 102 ? -9.305 20.431 0.116 1.00 81.06 102 ALA A O 1
ATOM 866 N N . GLU A 1 103 ? -10.449 18.542 0.572 1.00 78.88 103 GLU A N 1
ATOM 867 C CA . GLU A 1 103 ? -9.772 17.646 -0.375 1.00 78.88 103 GLU A CA 1
ATOM 868 C C . GLU A 1 103 ? -8.246 17.596 -0.136 1.00 78.88 103 GLU A C 1
ATOM 870 O O . GLU A 1 103 ? -7.448 17.471 -1.065 1.00 78.88 103 GLU A O 1
ATOM 875 N N . GLU A 1 104 ? -7.832 17.698 1.130 1.00 78.56 104 GLU A N 1
ATOM 876 C CA . GLU A 1 104 ? -6.430 17.775 1.552 1.00 78.56 104 GLU A CA 1
ATOM 877 C C . GLU A 1 104 ? -6.047 16.553 2.391 1.00 78.56 104 GLU A C 1
ATOM 879 O O . GLU A 1 104 ? -6.779 16.154 3.289 1.00 78.56 104 GLU A O 1
ATOM 884 N N . GLY A 1 105 ? -4.864 15.993 2.152 1.00 80.12 105 GLY A N 1
ATOM 885 C CA . GLY A 1 105 ? -4.238 14.971 2.992 1.00 80.12 105 GLY A CA 1
ATOM 886 C C . GLY A 1 105 ? -2.727 15.180 3.044 1.00 80.12 105 GLY A C 1
ATOM 887 O O . GLY A 1 105 ? -2.186 16.030 2.330 1.00 80.12 105 GLY A O 1
ATOM 888 N N . ILE A 1 106 ? -2.031 14.435 3.905 1.00 86.25 106 ILE A N 1
ATOM 889 C CA . ILE A 1 106 ? -0.565 14.428 3.906 1.00 86.25 106 ILE A CA 1
ATOM 890 C C . ILE A 1 106 ? -0.072 13.142 3.266 1.00 86.25 106 ILE A C 1
ATOM 892 O O . ILE A 1 106 ? -0.283 12.061 3.810 1.00 86.25 106 ILE A O 1
ATOM 896 N N . ASP A 1 107 ? 0.659 13.296 2.169 1.00 89.44 107 ASP A N 1
ATOM 897 C CA . ASP A 1 107 ? 1.303 12.195 1.471 1.00 89.44 107 ASP A CA 1
ATOM 898 C C . ASP A 1 107 ? 2.799 12.133 1.804 1.00 89.44 107 ASP A C 1
ATOM 900 O O . ASP A 1 107 ? 3.532 13.131 1.735 1.00 89.44 107 ASP A O 1
ATOM 904 N N . GLU A 1 108 ? 3.264 10.934 2.136 1.00 91.62 108 GLU A N 1
ATOM 905 C CA . GLU A 1 108 ? 4.654 10.629 2.449 1.00 91.62 108 GLU A CA 1
ATOM 906 C C . GLU A 1 108 ? 5.166 9.479 1.586 1.00 91.62 108 GLU A C 1
ATOM 908 O O . GLU A 1 108 ? 4.480 8.483 1.362 1.00 91.62 108 GLU A O 1
ATOM 913 N N . ALA A 1 109 ? 6.406 9.611 1.127 1.00 91.62 109 ALA A N 1
ATOM 914 C CA . ALA A 1 109 ? 7.072 8.633 0.286 1.00 91.62 109 ALA A CA 1
ATOM 915 C C . ALA A 1 109 ? 8.282 8.039 1.011 1.00 91.62 109 ALA A C 1
ATOM 917 O O . ALA A 1 109 ? 9.110 8.756 1.579 1.00 91.62 109 ALA A O 1
ATOM 918 N N . VAL A 1 110 ? 8.388 6.716 0.976 1.00 89.56 110 VAL A N 1
ATOM 919 C CA . VAL A 1 110 ? 9.517 5.953 1.504 1.00 89.56 110 VAL A CA 1
ATOM 920 C C . VAL A 1 110 ? 10.516 5.747 0.372 1.00 89.56 110 VAL A C 1
ATOM 922 O O . VAL A 1 110 ? 10.173 5.180 -0.661 1.00 89.56 110 VAL A O 1
ATOM 925 N N . THR A 1 111 ? 11.755 6.200 0.543 1.00 82.88 111 THR A N 1
ATOM 926 C CA . THR A 1 111 ? 12.795 6.050 -0.487 1.00 82.88 111 THR A CA 1
ATOM 927 C C . THR A 1 111 ? 13.343 4.619 -0.532 1.00 82.88 111 THR A C 1
ATOM 929 O O . THR A 1 111 ? 13.293 3.898 0.461 1.00 82.88 111 THR A O 1
ATOM 932 N N . PHE A 1 112 ? 13.902 4.198 -1.674 1.00 76.44 112 PHE A N 1
ATOM 933 C CA . PHE A 1 112 ? 14.487 2.855 -1.842 1.00 76.44 112 PHE A CA 1
ATOM 934 C C . PHE A 1 112 ? 15.493 2.491 -0.741 1.00 76.44 112 PHE A C 1
ATOM 936 O O . PHE A 1 112 ? 15.445 1.396 -0.191 1.00 76.44 112 PHE A O 1
ATOM 943 N N . A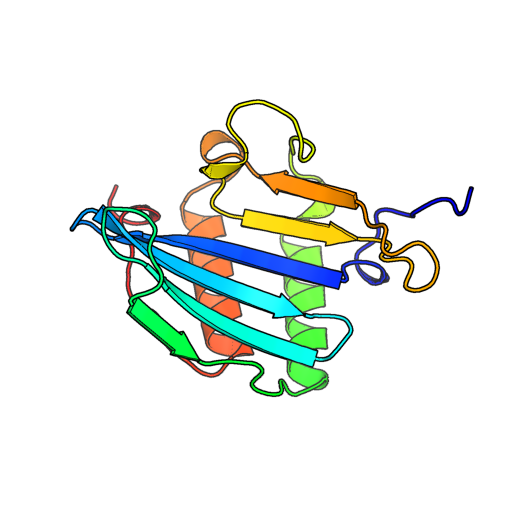SP A 1 113 ? 16.368 3.432 -0.386 1.00 77.25 113 ASP A N 1
ATOM 944 C CA . ASP A 1 113 ? 17.451 3.203 0.575 1.00 77.25 113 ASP A CA 1
ATOM 945 C C . ASP A 1 113 ? 16.970 3.164 2.037 1.00 77.25 113 ASP A C 1
ATOM 947 O O . ASP A 1 113 ? 17.735 2.817 2.939 1.00 77.25 113 ASP A O 1
ATOM 951 N N . ALA A 1 114 ? 15.713 3.539 2.297 1.00 79.56 114 ALA A N 1
ATOM 952 C CA . ALA A 1 114 ? 15.153 3.596 3.643 1.00 79.56 114 ALA A CA 1
ATOM 953 C C . ALA A 1 114 ? 14.785 2.216 4.207 1.00 79.56 114 ALA A C 1
ATOM 955 O O . ALA A 1 114 ? 14.618 2.088 5.422 1.00 79.56 114 ALA A O 1
ATOM 956 N N . VAL A 1 115 ? 14.629 1.193 3.355 1.00 77.69 115 VAL A N 1
ATOM 957 C CA . VAL A 1 115 ? 14.004 -0.079 3.743 1.00 77.69 115 VAL A CA 1
ATOM 958 C C . VAL A 1 115 ? 14.783 -1.279 3.209 1.00 77.69 115 VAL A C 1
ATOM 960 O O . VAL A 1 115 ? 15.032 -1.362 2.009 1.00 77.69 115 VAL A O 1
ATOM 963 N N . PRO A 1 116 ? 15.102 -2.273 4.059 1.00 80.75 116 PRO A N 1
ATOM 964 C CA . PRO A 1 116 ? 15.677 -3.532 3.598 1.00 80.75 116 PRO A CA 1
ATOM 965 C C . PRO A 1 116 ? 14.780 -4.247 2.574 1.00 80.75 116 PRO A C 1
ATOM 967 O O . PRO A 1 116 ? 13.558 -4.321 2.747 1.00 80.75 116 PRO A O 1
ATOM 970 N N . SER A 1 117 ? 15.391 -4.860 1.557 1.00 79.44 117 SER A N 1
ATOM 971 C CA . SER A 1 117 ? 14.697 -5.606 0.493 1.00 79.44 117 SER A CA 1
ATOM 972 C C . SER A 1 117 ? 13.768 -6.706 1.031 1.00 79.44 117 SER A C 1
ATOM 974 O O . SE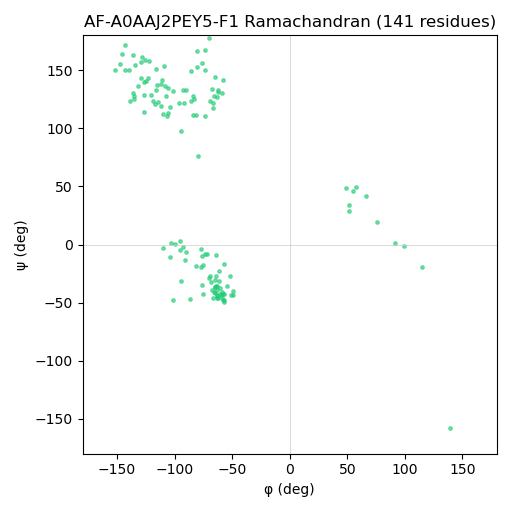R A 1 117 ? 12.665 -6.904 0.516 1.00 79.44 117 SER A O 1
ATOM 976 N N . GLU A 1 118 ? 14.154 -7.378 2.121 1.00 83.62 118 GLU A N 1
ATOM 977 C CA . GLU A 1 118 ? 13.328 -8.391 2.792 1.00 83.62 118 GLU A CA 1
ATOM 978 C C . GLU A 1 118 ? 11.992 -7.814 3.288 1.00 83.62 118 GLU A C 1
ATOM 980 O O . GLU A 1 118 ? 10.933 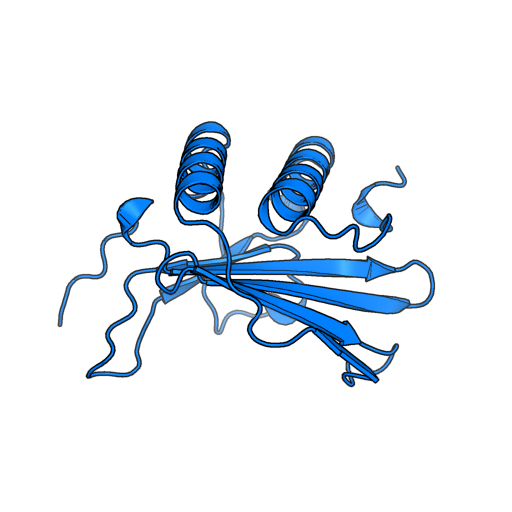-8.415 3.086 1.00 83.62 118 GLU A O 1
ATOM 985 N N . THR A 1 119 ? 12.008 -6.623 3.888 1.00 87.75 119 THR A N 1
ATOM 986 C CA . THR A 1 119 ? 10.792 -5.967 4.383 1.00 87.75 119 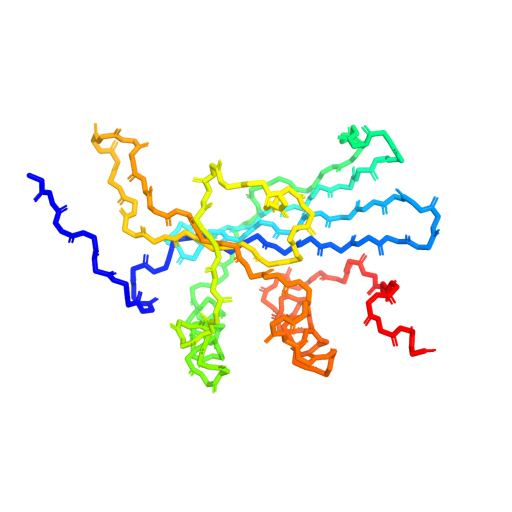THR A CA 1
ATOM 987 C C . THR A 1 119 ? 9.888 -5.545 3.228 1.00 87.75 119 THR A C 1
ATOM 989 O O . THR A 1 119 ? 8.676 -5.750 3.295 1.00 87.75 119 THR A O 1
ATOM 992 N N . MET A 1 120 ? 10.462 -5.053 2.128 1.00 85.81 120 MET A N 1
ATOM 993 C CA . MET A 1 120 ? 9.706 -4.754 0.907 1.00 85.81 120 MET A CA 1
ATOM 994 C C . MET A 1 120 ? 9.070 -6.007 0.295 1.00 85.81 120 MET A C 1
ATOM 996 O O . MET A 1 120 ? 7.943 -5.960 -0.201 1.00 85.81 120 MET A O 1
ATOM 1000 N N . ARG A 1 121 ? 9.744 -7.162 0.376 1.00 85.69 121 ARG A N 1
ATOM 1001 C CA . ARG A 1 121 ? 9.178 -8.451 -0.049 1.00 85.69 121 ARG A CA 1
ATOM 1002 C C . ARG A 1 121 ? 8.003 -8.862 0.832 1.00 85.69 121 ARG A C 1
ATOM 1004 O O . ARG A 1 121 ? 6.997 -9.348 0.314 1.00 85.69 121 ARG A O 1
ATOM 1011 N N . ARG A 1 122 ? 8.107 -8.648 2.147 1.00 90.75 122 ARG A N 1
ATOM 1012 C CA . ARG A 1 122 ? 7.002 -8.889 3.087 1.00 90.75 122 ARG A CA 1
ATOM 1013 C C . ARG A 1 122 ? 5.805 -7.988 2.785 1.00 90.75 122 ARG A C 1
ATOM 1015 O O . ARG A 1 122 ? 4.701 -8.507 2.695 1.00 90.75 122 ARG A O 1
ATOM 1022 N N . ILE A 1 123 ? 6.019 -6.689 2.555 1.00 91.75 123 ILE A N 1
ATOM 1023 C CA . ILE A 1 123 ? 4.945 -5.744 2.196 1.00 91.75 123 ILE A CA 1
ATOM 1024 C C . ILE A 1 123 ? 4.206 -6.205 0.946 1.00 91.75 123 ILE A C 1
ATOM 1026 O O . ILE A 1 123 ? 2.984 -6.303 0.958 1.00 91.75 123 ILE A O 1
ATOM 1030 N N . HIS A 1 124 ? 4.942 -6.539 -0.110 1.00 90.31 124 HIS A N 1
ATOM 1031 C CA . HIS A 1 124 ? 4.351 -7.040 -1.342 1.00 90.31 124 HIS A CA 1
ATOM 1032 C C . HIS A 1 124 ? 3.503 -8.293 -1.107 1.00 90.31 124 HIS A C 1
ATOM 1034 O O . HIS A 1 124 ? 2.355 -8.342 -1.541 1.00 90.31 124 HIS A O 1
ATOM 1040 N N . LYS A 1 125 ? 4.012 -9.282 -0.364 1.00 90.94 125 LYS A N 1
ATOM 1041 C CA . LYS A 1 125 ? 3.242 -10.497 -0.059 1.00 90.94 125 LYS A CA 1
ATOM 1042 C C . LYS A 1 125 ? 1.991 -10.208 0.766 1.00 90.94 125 LYS A C 1
ATOM 1044 O O . LYS A 1 125 ? 0.941 -10.788 0.501 1.00 90.94 125 LYS A O 1
ATOM 1049 N N . GLU A 1 126 ? 2.077 -9.301 1.731 1.00 95.38 126 GLU A N 1
ATOM 1050 C CA . GLU A 1 126 ? 0.916 -8.885 2.517 1.00 95.38 126 GLU A CA 1
ATOM 1051 C C . GLU A 1 126 ? -0.105 -8.096 1.686 1.00 95.38 126 GLU A C 1
ATOM 1053 O O . GLU A 1 126 ? -1.307 -8.254 1.897 1.00 95.38 126 GLU A O 1
ATOM 1058 N N . LEU A 1 127 ? 0.335 -7.325 0.687 1.00 94.62 127 LEU A N 1
ATOM 1059 C CA . LEU A 1 127 ? -0.551 -6.682 -0.285 1.00 94.62 127 LEU A CA 1
ATOM 1060 C C . LEU A 1 127 ? -1.249 -7.709 -1.183 1.00 94.62 127 LEU A C 1
ATOM 1062 O O . LEU A 1 127 ? -2.467 -7.643 -1.317 1.00 94.62 127 LEU A O 1
ATOM 1066 N N . GLU A 1 128 ? -0.533 -8.696 -1.730 1.00 93.31 128 GLU A N 1
ATOM 1067 C CA . GLU A 1 128 ? -1.149 -9.792 -2.501 1.00 93.31 128 GLU A CA 1
ATOM 1068 C C . GLU A 1 128 ? -2.200 -10.542 -1.663 1.00 93.31 128 GLU A C 1
ATOM 1070 O O . GLU A 1 128 ? -3.308 -10.809 -2.134 1.00 93.31 128 GLU A O 1
ATOM 1075 N N . ASN A 1 129 ? -1.895 -10.819 -0.389 1.00 94.62 129 ASN A N 1
ATOM 1076 C CA . ASN A 1 129 ? -2.832 -11.436 0.556 1.00 94.62 129 ASN A CA 1
ATOM 1077 C C . ASN A 1 129 ? -4.047 -10.543 0.853 1.00 94.62 129 ASN A C 1
ATOM 1079 O O . ASN A 1 129 ? -5.165 -11.042 1.039 1.00 94.62 129 ASN A O 1
ATOM 1083 N N . LEU A 1 130 ? -3.848 -9.226 0.931 1.00 96.25 130 LEU A N 1
ATOM 1084 C CA . LEU A 1 130 ? -4.915 -8.256 1.154 1.00 96.25 130 LEU A CA 1
ATOM 1085 C C . LEU A 1 130 ? -5.915 -8.265 -0.007 1.00 96.25 130 LEU A C 1
ATOM 1087 O O . LEU A 1 130 ? -7.123 -8.323 0.241 1.00 96.25 130 LEU A O 1
ATOM 1091 N N . ILE A 1 131 ? -5.414 -8.264 -1.242 1.00 93.56 131 ILE A N 1
ATOM 1092 C CA . ILE A 1 131 ? -6.219 -8.080 -2.459 1.00 93.56 131 ILE A CA 1
ATOM 1093 C C . ILE A 1 131 ? -6.566 -9.390 -3.192 1.00 93.56 131 ILE A C 1
ATOM 1095 O O . ILE A 1 131 ? -7.215 -9.351 -4.233 1.00 93.56 131 ILE A O 1
ATOM 1099 N N . ASP A 1 132 ? -6.140 -10.552 -2.677 1.00 91.38 132 ASP A N 1
ATOM 1100 C CA . ASP A 1 132 ? -6.321 -11.878 -3.307 1.00 91.38 132 ASP A CA 1
ATOM 1101 C C . ASP A 1 132 ? -5.852 -11.939 -4.775 1.00 91.38 132 ASP A C 1
ATOM 1103 O O . ASP A 1 132 ? -6.377 -12.708 -5.580 1.00 91.38 132 ASP A O 1
ATOM 1107 N N . THR A 1 133 ? -4.862 -11.123 -5.135 1.00 88.19 133 THR A N 1
ATOM 1108 C CA . THR A 1 133 ? -4.357 -11.004 -6.506 1.00 88.19 133 THR A CA 1
ATOM 1109 C C . THR A 1 133 ? -2.837 -10.997 -6.478 1.00 88.19 133 THR A C 1
ATOM 1111 O O . THR A 1 133 ? -2.234 -10.200 -5.765 1.00 88.19 133 THR A O 1
ATOM 1114 N N . THR A 1 134 ? -2.221 -11.876 -7.267 1.00 87.12 134 THR A N 1
ATOM 1115 C CA . THR A 1 134 ? -0.778 -11.854 -7.528 1.00 87.12 134 THR A CA 1
ATOM 1116 C C . THR A 1 134 ? -0.498 -10.849 -8.630 1.00 87.12 134 THR A C 1
ATOM 1118 O O . THR A 1 134 ? -1.078 -10.964 -9.710 1.00 87.12 134 THR A O 1
ATOM 1121 N N . PHE A 1 135 ? 0.389 -9.889 -8.383 1.00 82.69 135 PHE A N 1
ATOM 1122 C CA . PHE A 1 135 ? 0.764 -8.896 -9.394 1.00 82.69 135 PHE A CA 1
ATOM 1123 C C . PHE A 1 135 ? 2.140 -9.164 -10.024 1.00 82.69 135 PHE A C 1
ATOM 1125 O O . PHE A 1 135 ? 2.420 -8.618 -11.091 1.00 82.69 135 PHE A O 1
ATOM 1132 N N . GLY A 1 136 ? 2.947 -10.091 -9.489 1.00 71.31 136 GLY A N 1
ATOM 1133 C CA . GLY A 1 136 ? 4.159 -10.583 -10.159 1.00 71.31 136 GLY A CA 1
ATOM 1134 C C . GLY A 1 136 ? 5.352 -10.769 -9.226 1.00 71.31 136 GLY A C 1
ATOM 1135 O O . GLY A 1 136 ? 5.209 -10.967 -8.027 1.00 71.31 136 GLY A O 1
ATOM 1136 N N . SER A 1 137 ? 6.562 -10.774 -9.779 1.00 65.88 137 SER A N 1
ATOM 1137 C CA . SER A 1 137 ? 7.829 -10.718 -9.036 1.00 65.88 137 SER A CA 1
ATOM 1138 C C . SER A 1 137 ? 8.702 -9.652 -9.691 1.00 65.88 137 SER A C 1
ATOM 1140 O O . SER A 1 137 ? 8.728 -9.565 -10.915 1.00 65.88 137 SER A O 1
ATOM 1142 N N . TYR A 1 138 ? 9.359 -8.815 -8.889 1.00 68.31 138 TYR A N 1
ATOM 1143 C CA . TYR A 1 138 ? 9.929 -7.541 -9.342 1.00 68.31 138 TYR A CA 1
ATOM 1144 C C . TYR A 1 138 ? 11.427 -7.452 -9.096 1.00 68.31 138 TYR A C 1
ATOM 1146 O O . TYR A 1 138 ? 11.936 -8.087 -8.170 1.00 68.31 138 TYR A O 1
ATOM 1154 N N . ARG A 1 139 ? 12.097 -6.576 -9.860 1.00 59.28 139 ARG A N 1
ATOM 1155 C CA . ARG A 1 139 ? 13.546 -6.306 -9.763 1.00 59.28 139 ARG A CA 1
ATOM 1156 C C . ARG A 1 139 ? 14.028 -5.981 -8.358 1.00 59.28 139 ARG A C 1
ATOM 1158 O O . ARG A 1 139 ? 15.178 -6.230 -8.041 1.00 59.28 139 ARG A O 1
ATOM 1165 N N . PHE A 1 140 ? 13.148 -5.445 -7.518 1.00 56.28 140 PHE A N 1
ATOM 1166 C CA . PHE A 1 140 ? 13.439 -5.129 -6.122 1.00 56.28 140 PHE A CA 1
ATOM 1167 C C . PHE A 1 140 ? 13.927 -6.332 -5.292 1.00 56.28 140 PHE A C 1
ATOM 1169 O O . PHE A 1 140 ? 14.438 -6.151 -4.189 1.00 56.28 140 PHE A O 1
ATOM 1176 N N . TYR A 1 141 ? 13.718 -7.559 -5.777 1.00 55.19 141 TYR A N 1
ATOM 1177 C CA . TYR A 1 141 ? 14.048 -8.800 -5.074 1.00 55.19 141 TYR A CA 1
ATOM 1178 C C . TYR A 1 141 ? 15.212 -9.584 -5.664 1.00 55.19 141 TYR A C 1
ATOM 1180 O O . TYR A 1 141 ? 15.529 -10.644 -5.117 1.00 55.19 141 TYR A O 1
ATOM 1188 N N . ASP A 1 142 ? 15.771 -9.109 -6.772 1.00 54.03 142 ASP A N 1
ATOM 1189 C CA . ASP A 1 142 ? 16.917 -9.7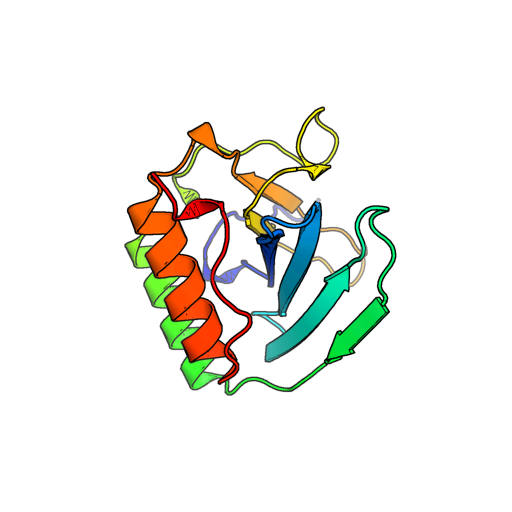30 -7.413 1.00 54.03 142 ASP A CA 1
ATOM 1190 C C . ASP A 1 142 ? 18.167 -9.020 -6.878 1.00 54.03 142 ASP A C 1
ATOM 1192 O O . ASP A 1 142 ? 18.476 -7.906 -7.300 1.00 54.03 142 ASP A O 1
ATOM 1196 N N . ASP A 1 143 ? 18.801 -9.640 -5.876 1.00 52.69 143 ASP A N 1
ATOM 1197 C CA . ASP A 1 143 ? 20.102 -9.228 -5.318 1.00 52.69 143 ASP A CA 1
ATOM 1198 C C . ASP A 1 143 ? 21.198 -9.128 -6.400 1.00 52.69 143 ASP A C 1
ATOM 1200 O O . ASP A 1 143 ? 21.279 -10.037 -7.268 1.00 52.69 143 ASP A O 1
#

Nearest PDB structures (foldseek):
  2dc4-assembly1_B  TM=2.645E-01  e=2.156E-01  Pyrococcus horikoshii
  1w2t-assembly2_B  TM=3.061E-01  e=1.942E+00  Thermotoga maritima MSB8
  1lk6-assembly1_L  TM=2.808E-01  e=2.614E+00  Homo sapiens

Mean predicted aligned error: 5.44 Å

Solvent-accessible surface area (backbone atoms only — not comparable to full-atom values): 8179 Å² total; per-residue (Å²): 131,86,81,67,58,96,47,80,89,34,40,34,38,41,37,39,43,47,50,38,86,87,50,29,33,38,39,42,37,34,35,62,70,80,30,26,31,33,38,38,36,24,42,74,84,71,45,76,78,47,72,48,75,74,43,80,41,58,66,73,42,48,53,51,49,51,53,49,44,58,72,72,37,58,91,76,53,67,62,46,55,77,90,52,91,72,52,92,74,25,41,36,34,38,29,30,36,69,36,83,92,76,74,41,62,49,48,37,22,34,48,70,90,66,54,61,55,69,59,54,52,50,52,52,52,52,49,27,66,51,67,77,46,86,90,80,84,47,50,78,74,66,128

Radius of gyration: 14.74 Å; Cα contacts (8 Å, |Δi|>4): 252; chains: 1; bounding box: 34×36×34 Å

Organism: Streptococcus suis (NCBI:txid1307)

Sequence (143 aa):
MKQFERIYENLDLIIFRADYIEGESVEVVVSLNDYYYLIQYMDKKGLVENSVDYTPIRISKVKKFREFLKEIKLLEWPTIKIGDKGYYDAPLIFSYGYDEEAEEGIDEAVTFDAVPSETMRRIHKELENLIDTTFGSYRFYDD